Protein AF-A0A950D2Z5-F1 (afdb_monomer_lite)

Radius of gyration: 15.39 Å; chains: 1; bounding box: 29×39×41 Å

Sequence (121 aa):
MSYMADVEQITFLLFLKMADEQAMPPDNRKAIVPAGYDWPSLLDKTGDDLVDHYRHILDHLSNQPGMLHSIFQRARADIQKLVTLRRLISFCNW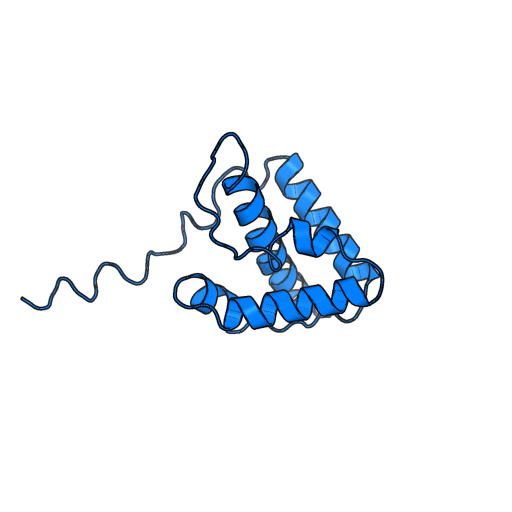CLAVGRLSTNPFEGVPKANEAADAAGR

Secondary structure (DSSP, 8-state):
--HHHHHHHHHHHHHHHHHHHHHSTTT-PPPSSPTTSSHHHHHT--HHHHHHHHHHHHHHHHTSSTHHHHHHTT-------HHHHHHHHHHHHHHHHTTTT-S-GGGGS--TTSSSSSS--

Structure (mmCIF, N/CA/C/O backbone):
data_AF-A0A950D2Z5-F1
#
_entry.id   AF-A0A950D2Z5-F1
#
loop_
_atom_site.group_PDB
_atom_site.id
_atom_site.type_symbol
_atom_site.label_atom_id
_atom_site.label_alt_id
_atom_site.label_comp_id
_atom_site.label_asym_id
_atom_site.label_entity_id
_atom_site.label_seq_id
_atom_site.pdbx_PDB_ins_code
_atom_site.Cartn_x
_atom_site.Cartn_y
_atom_site.Cartn_z
_atom_site.occupancy
_atom_site.B_iso_or_equiv
_atom_site.auth_seq_id
_atom_site.auth_comp_id
_atom_site.auth_asym_id
_atom_site.auth_atom_id
_atom_site.pdbx_PDB_model_num
ATO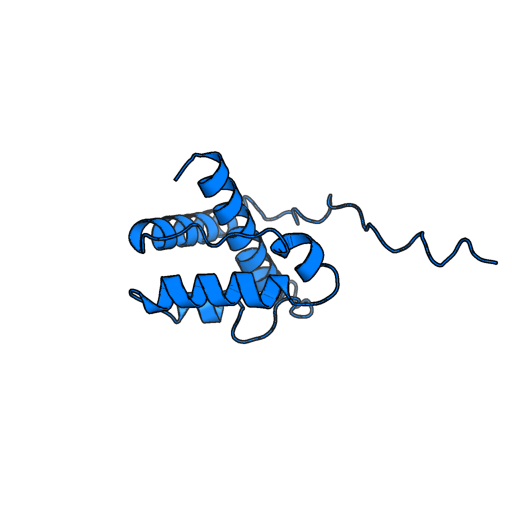M 1 N N . MET A 1 1 ? 10.984 6.710 -14.275 1.00 60.50 1 MET A N 1
ATOM 2 C CA . MET A 1 1 ? 10.798 7.129 -12.876 1.00 60.50 1 MET A CA 1
ATOM 3 C C . MET A 1 1 ? 12.020 7.901 -12.450 1.00 60.50 1 MET A C 1
ATOM 5 O O . MET A 1 1 ? 13.120 7.549 -12.868 1.00 60.50 1 MET A O 1
ATOM 9 N N . SER A 1 2 ? 11.816 8.983 -11.710 1.00 76.12 2 SER A N 1
ATOM 10 C CA . SER A 1 2 ? 12.894 9.679 -11.016 1.00 76.12 2 SER A CA 1
ATOM 11 C C . SER A 1 2 ? 13.115 9.023 -9.650 1.00 76.12 2 SER A C 1
ATOM 13 O O . SER A 1 2 ? 12.195 8.419 -9.104 1.00 76.12 2 SER A O 1
ATOM 15 N N . TYR A 1 3 ? 14.305 9.189 -9.069 1.00 74.25 3 TYR A N 1
ATOM 16 C CA . TYR A 1 3 ? 14.607 8.718 -7.710 1.00 74.25 3 TYR A CA 1
ATOM 17 C C . TYR A 1 3 ? 13.566 9.188 -6.679 1.00 74.25 3 TYR A C 1
ATOM 19 O O . TYR A 1 3 ? 13.149 8.422 -5.819 1.00 74.25 3 TYR A O 1
ATOM 27 N N . MET A 1 4 ? 13.096 10.434 -6.805 1.00 78.19 4 MET A N 1
ATOM 28 C CA . MET A 1 4 ? 12.070 10.993 -5.918 1.00 78.19 4 MET A CA 1
ATOM 29 C C . MET A 1 4 ? 10.733 10.254 -6.039 1.00 78.19 4 MET A C 1
ATOM 31 O O . MET A 1 4 ? 10.104 9.987 -5.020 1.00 78.19 4 MET A O 1
ATOM 35 N N . ALA A 1 5 ? 10.328 9.880 -7.258 1.00 78.81 5 ALA A N 1
ATOM 36 C CA . ALA A 1 5 ? 9.125 9.080 -7.464 1.00 78.81 5 ALA A CA 1
ATOM 37 C C . ALA A 1 5 ? 9.287 7.682 -6.846 1.00 78.81 5 ALA A C 1
ATOM 39 O O . ALA A 1 5 ? 8.390 7.222 -6.151 1.00 78.81 5 ALA A O 1
ATOM 40 N N . ASP A 1 6 ? 10.443 7.032 -7.016 1.00 79.25 6 ASP A N 1
ATOM 41 C CA . ASP A 1 6 ? 10.698 5.711 -6.423 1.00 79.25 6 ASP A CA 1
ATOM 42 C C . ASP A 1 6 ? 10.639 5.749 -4.883 1.00 79.25 6 ASP A C 1
ATOM 44 O O . ASP A 1 6 ? 10.031 4.874 -4.266 1.00 79.25 6 ASP A O 1
ATOM 48 N N . VAL A 1 7 ? 11.210 6.785 -4.257 1.00 84.81 7 VAL A N 1
ATOM 49 C CA . VAL A 1 7 ? 11.147 6.996 -2.798 1.00 84.81 7 VAL A CA 1
ATOM 50 C C . VAL A 1 7 ? 9.708 7.203 -2.320 1.00 84.81 7 VAL A C 1
ATOM 52 O O . VAL A 1 7 ? 9.313 6.641 -1.296 1.00 84.81 7 VAL A O 1
ATOM 55 N N . GLU A 1 8 ? 8.906 7.970 -3.057 1.00 88.25 8 GLU A N 1
ATOM 56 C CA . GLU A 1 8 ? 7.500 8.207 -2.724 1.00 88.25 8 GLU A CA 1
ATOM 57 C C . GLU A 1 8 ? 6.695 6.896 -2.743 1.00 88.25 8 GLU A C 1
ATOM 59 O O . GLU A 1 8 ? 5.997 6.574 -1.782 1.00 88.25 8 GLU A O 1
ATOM 64 N N . 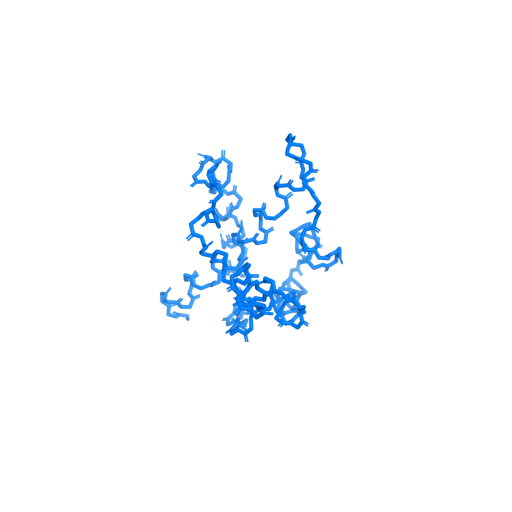GLN A 1 9 ? 6.871 6.075 -3.781 1.00 90.06 9 GLN A N 1
ATOM 65 C CA . GLN A 1 9 ? 6.181 4.787 -3.872 1.00 90.06 9 GLN A CA 1
ATOM 66 C C . GLN A 1 9 ? 6.613 3.803 -2.783 1.00 90.06 9 GLN A C 1
ATOM 68 O O . GLN A 1 9 ? 5.776 3.104 -2.210 1.00 90.06 9 GLN A O 1
ATOM 73 N N . ILE A 1 10 ? 7.912 3.756 -2.469 1.00 90.56 10 ILE A N 1
ATOM 74 C CA . ILE A 1 10 ? 8.418 2.960 -1.344 1.00 90.56 10 ILE A CA 1
ATOM 75 C C . ILE A 1 10 ? 7.750 3.411 -0.046 1.00 90.56 10 ILE A C 1
ATOM 77 O O . ILE A 1 10 ? 7.337 2.568 0.740 1.00 90.56 10 ILE A O 1
ATOM 81 N N . THR A 1 11 ? 7.597 4.718 0.167 1.00 89.88 11 THR A N 1
ATOM 82 C CA . THR A 1 11 ? 6.965 5.259 1.378 1.00 89.88 11 THR A CA 1
ATOM 83 C C . THR A 1 11 ? 5.525 4.763 1.533 1.00 89.88 11 THR A C 1
ATOM 85 O O . THR A 1 11 ? 5.153 4.299 2.612 1.00 89.88 11 THR A O 1
ATOM 88 N N . PHE A 1 12 ? 4.729 4.779 0.460 1.00 93.00 12 PHE A N 1
ATOM 89 C CA . PHE A 1 12 ? 3.350 4.278 0.492 1.00 93.00 12 PHE A CA 1
ATOM 90 C C . PHE A 1 12 ? 3.267 2.768 0.727 1.00 93.00 12 PHE A C 1
ATOM 92 O O . PHE A 1 12 ? 2.477 2.313 1.555 1.00 93.00 12 PHE A O 1
ATOM 99 N N . LEU A 1 13 ? 4.103 1.986 0.041 1.00 94.06 13 LEU A N 1
ATOM 100 C CA . LEU A 1 13 ? 4.151 0.535 0.225 1.00 94.06 13 LEU A CA 1
ATOM 101 C C . LEU A 1 13 ? 4.611 0.157 1.636 1.00 94.06 13 LEU A C 1
ATOM 103 O O . LEU A 1 13 ? 4.061 -0.765 2.231 1.00 94.06 13 LEU A O 1
ATOM 107 N N . LEU A 1 14 ? 5.573 0.890 2.200 1.00 91.81 14 LEU A N 1
ATOM 108 C CA . LEU A 1 14 ? 6.010 0.694 3.578 1.00 91.81 14 LEU A CA 1
ATOM 109 C C . LEU A 1 14 ? 4.902 1.018 4.573 1.00 91.81 14 LEU A C 1
ATOM 111 O O . LEU A 1 14 ? 4.675 0.216 5.473 1.00 91.81 14 LEU A O 1
ATOM 115 N N . PHE A 1 15 ? 4.174 2.128 4.399 1.00 91.88 15 PHE A N 1
ATOM 116 C CA . PHE A 1 15 ? 3.003 2.425 5.230 1.00 91.88 15 PHE A CA 1
ATOM 117 C C . PHE A 1 15 ? 2.026 1.246 5.225 1.00 91.88 15 PHE A C 1
ATOM 119 O O . PHE A 1 15 ? 1.625 0.764 6.285 1.00 91.88 15 PHE A O 1
ATOM 126 N N . LEU A 1 16 ? 1.684 0.755 4.030 1.00 94.00 16 LEU A N 1
ATOM 127 C CA . LEU A 1 16 ? 0.742 -0.345 3.859 1.00 94.00 16 LEU A CA 1
ATOM 128 C C . LEU A 1 16 ? 1.232 -1.623 4.551 1.00 94.00 16 LEU A C 1
ATOM 130 O O . LEU A 1 16 ? 0.467 -2.256 5.276 1.00 94.00 16 LEU A O 1
ATOM 134 N N . LYS A 1 17 ? 2.514 -1.971 4.382 1.00 92.31 17 LYS A N 1
ATOM 135 C CA . LYS A 1 17 ? 3.096 -3.163 5.010 1.00 92.31 17 LYS A CA 1
ATOM 136 C C . LYS A 1 17 ? 3.131 -3.031 6.534 1.00 92.31 17 LYS A C 1
ATOM 138 O O . LYS A 1 17 ? 2.843 -3.973 7.257 1.00 92.31 17 LYS A O 1
ATOM 143 N N . MET A 1 18 ? 3.460 -1.855 7.049 1.00 89.50 18 MET A N 1
ATOM 144 C CA . MET A 1 18 ? 3.519 -1.633 8.491 1.00 89.50 18 MET A CA 1
ATOM 145 C C . MET A 1 18 ? 2.145 -1.638 9.155 1.00 89.50 18 MET A C 1
ATOM 147 O O . MET A 1 18 ? 2.017 -2.130 10.273 1.00 89.50 18 MET A O 1
ATOM 151 N N . ALA A 1 19 ? 1.123 -1.110 8.480 1.00 89.88 19 ALA A N 1
ATOM 152 C CA . ALA A 1 19 ? -0.253 -1.193 8.955 1.00 89.88 19 ALA A CA 1
ATOM 153 C C . ALA A 1 19 ? -0.730 -2.654 9.058 1.00 89.88 19 ALA A C 1
ATOM 155 O O . ALA A 1 19 ? -1.428 -2.995 10.010 1.00 89.88 19 ALA A O 1
ATOM 156 N N . ASP A 1 20 ? -0.316 -3.501 8.112 1.00 91.25 20 ASP A N 1
ATOM 157 C CA . ASP A 1 20 ? -0.561 -4.948 8.115 1.00 91.25 20 ASP A CA 1
ATOM 158 C C . ASP A 1 20 ? 0.139 -5.646 9.293 1.00 91.25 20 ASP A C 1
ATOM 160 O O . ASP A 1 20 ? -0.520 -6.311 10.086 1.00 91.25 20 ASP A O 1
ATOM 164 N N . GLU A 1 21 ? 1.441 -5.408 9.493 1.00 89.19 21 GLU A N 1
ATOM 165 C CA . GLU A 1 21 ? 2.193 -5.987 10.622 1.00 89.19 21 GLU A CA 1
ATOM 166 C C . GLU A 1 21 ? 1.612 -5.593 11.985 1.00 89.19 21 GLU A C 1
ATOM 168 O O . GLU A 1 21 ? 1.488 -6.431 12.871 1.00 89.19 21 GLU A O 1
ATOM 173 N N . GLN A 1 22 ? 1.201 -4.333 12.154 1.00 86.88 22 GLN A N 1
ATOM 174 C CA . GLN A 1 22 ? 0.596 -3.862 13.404 1.00 86.88 22 GLN A CA 1
ATOM 175 C C . GLN A 1 22 ? -0.763 -4.509 13.698 1.00 86.88 22 GLN A C 1
ATOM 177 O O . GLN A 1 22 ? -1.152 -4.612 14.862 1.00 86.88 22 GLN A O 1
ATOM 182 N N . ALA A 1 23 ? -1.505 -4.906 12.662 1.00 87.06 23 ALA A N 1
ATOM 183 C CA . ALA A 1 23 ? -2.772 -5.613 12.816 1.00 87.06 23 ALA A CA 1
ATOM 184 C C . ALA A 1 23 ? -2.574 -7.104 13.151 1.00 87.06 23 ALA A C 1
ATOM 186 O O . ALA A 1 23 ? -3.512 -7.760 13.611 1.00 87.06 23 ALA A O 1
ATOM 187 N N . MET A 1 24 ? -1.367 -7.636 12.944 1.00 85.06 24 MET A N 1
ATOM 188 C CA . MET A 1 24 ? -1.003 -9.023 13.219 1.00 85.06 24 MET A CA 1
ATOM 189 C C . MET A 1 24 ? -0.412 -9.206 14.632 1.00 85.06 24 MET A C 1
ATOM 191 O O . MET A 1 24 ? -0.012 -8.239 15.289 1.00 85.06 24 MET A O 1
ATOM 195 N N . PRO A 1 25 ? -0.347 -10.455 15.134 1.00 79.88 25 PRO A N 1
ATOM 196 C CA . PRO A 1 25 ? 0.370 -10.765 16.366 1.00 79.88 25 PRO A CA 1
ATOM 197 C C . PRO A 1 25 ? 1.850 -10.381 16.273 1.00 79.88 25 PRO A C 1
ATOM 199 O O . PRO A 1 25 ? 2.474 -10.646 15.246 1.00 79.88 25 PRO A O 1
ATOM 202 N N . PRO A 1 26 ? 2.446 -9.827 17.346 1.00 81.69 26 PRO A N 1
ATOM 203 C CA . PRO A 1 26 ? 1.919 -9.713 18.715 1.00 81.69 26 PRO A CA 1
ATOM 204 C C . PRO A 1 26 ? 1.101 -8.442 19.009 1.00 81.69 26 PRO A C 1
ATOM 206 O O . PRO A 1 26 ? 0.488 -8.359 20.072 1.00 81.69 26 PRO A O 1
ATOM 209 N N . ASP A 1 27 ? 1.109 -7.458 18.110 1.00 81.69 27 ASP A N 1
ATOM 210 C CA . ASP A 1 27 ? 0.575 -6.119 18.378 1.00 81.69 27 ASP A CA 1
ATOM 211 C C . ASP A 1 27 ? -0.961 -6.068 18.360 1.00 81.69 27 ASP A C 1
ATOM 213 O O . ASP A 1 27 ? -1.550 -5.309 19.135 1.00 81.69 27 ASP A O 1
ATOM 217 N N . ASN A 1 28 ? -1.614 -6.870 17.504 1.00 84.69 28 ASN A N 1
ATOM 218 C CA . ASN A 1 28 ? -3.077 -7.005 17.390 1.00 84.69 28 ASN A CA 1
ATOM 219 C C . ASN A 1 28 ? -3.833 -5.656 17.401 1.00 84.69 28 ASN A C 1
ATOM 221 O O . ASN A 1 28 ? -4.931 -5.537 17.961 1.00 84.69 28 ASN A O 1
ATOM 225 N N . ARG A 1 29 ? -3.251 -4.608 16.806 1.00 85.31 29 ARG A N 1
ATOM 226 C CA . ARG A 1 29 ? -3.876 -3.284 16.757 1.00 85.31 29 ARG A CA 1
ATOM 227 C C . ARG A 1 29 ? -5.082 -3.309 15.830 1.00 85.31 29 ARG A C 1
ATOM 229 O O . ARG A 1 29 ? -5.194 -4.117 14.911 1.00 85.31 29 ARG A O 1
ATOM 236 N N . LYS A 1 30 ? -5.998 -2.364 16.047 1.00 83.75 30 LYS A N 1
ATOM 237 C CA . LYS A 1 30 ? -7.127 -2.162 15.140 1.00 83.75 30 LYS A CA 1
ATOM 238 C C . LYS A 1 30 ? -6.598 -1.847 13.738 1.00 83.75 30 LYS A C 1
ATOM 240 O O . LYS A 1 30 ? -5.818 -0.910 13.582 1.00 83.75 30 LYS A O 1
ATOM 245 N N . ALA A 1 31 ? -7.071 -2.592 12.740 1.00 85.81 31 ALA A N 1
ATOM 246 C CA . ALA A 1 31 ? -6.733 -2.349 11.344 1.00 85.81 31 ALA A CA 1
ATOM 247 C C . ALA A 1 31 ? -7.072 -0.900 10.957 1.00 85.81 31 ALA A C 1
ATOM 249 O O . ALA A 1 31 ? -8.221 -0.462 11.064 1.00 85.81 31 ALA A O 1
ATOM 250 N N . ILE A 1 32 ? -6.043 -0.152 10.553 1.00 88.19 32 ILE A N 1
ATOM 251 C CA . ILE A 1 32 ? -6.167 1.244 10.112 1.00 88.19 32 ILE A CA 1
ATOM 252 C C . ILE A 1 32 ? -6.593 1.283 8.642 1.00 88.19 32 ILE A C 1
ATOM 254 O O . ILE A 1 32 ? -7.349 2.163 8.239 1.00 88.19 32 ILE A O 1
ATOM 258 N N . VAL A 1 33 ? -6.123 0.316 7.851 1.00 92.56 33 VAL A N 1
ATOM 259 C CA . VAL A 1 33 ? -6.432 0.188 6.427 1.00 92.56 33 VAL A CA 1
ATOM 260 C C . VAL A 1 33 ? -7.683 -0.685 6.246 1.00 92.56 33 VAL A C 1
ATOM 262 O O . VAL A 1 33 ? -7.752 -1.761 6.844 1.00 92.56 33 VAL A O 1
ATOM 265 N N . PRO A 1 34 ? -8.677 -0.253 5.447 1.00 92.81 34 PRO A N 1
ATOM 266 C CA . PRO A 1 34 ? -9.856 -1.062 5.149 1.00 92.81 34 PRO A CA 1
ATOM 267 C C . PRO A 1 34 ? -9.514 -2.363 4.411 1.00 92.81 34 PRO A C 1
ATOM 269 O O . PRO A 1 34 ? -8.645 -2.384 3.537 1.00 92.81 34 PRO A O 1
ATOM 272 N N . ALA A 1 35 ? -10.260 -3.429 4.710 1.00 92.31 35 ALA A N 1
ATOM 273 C CA . ALA A 1 35 ? -10.133 -4.708 4.015 1.00 92.31 35 ALA A CA 1
ATOM 274 C C . ALA A 1 35 ? -10.349 -4.546 2.500 1.00 92.31 35 ALA A C 1
ATOM 276 O O . ALA A 1 35 ? -11.205 -3.773 2.063 1.00 92.31 35 ALA A O 1
ATOM 277 N N . GLY A 1 36 ? -9.576 -5.284 1.701 1.00 94.88 36 GLY A N 1
ATOM 278 C CA . GLY A 1 36 ? -9.603 -5.182 0.237 1.00 94.88 36 GLY A CA 1
ATOM 279 C C . GLY A 1 36 ? -8.735 -4.058 -0.336 1.00 94.88 36 GLY A C 1
ATOM 280 O O . GLY A 1 36 ? -8.551 -4.012 -1.549 1.00 94.88 36 GLY A O 1
ATOM 281 N N . TYR A 1 37 ? -8.164 -3.206 0.521 1.00 96.38 37 TYR A N 1
ATOM 282 C CA . TYR A 1 37 ? -7.149 -2.212 0.159 1.00 96.38 37 TYR A CA 1
ATOM 283 C C . TYR A 1 37 ? -5.880 -2.332 1.019 1.00 96.38 37 TYR A C 1
ATOM 285 O O . TYR A 1 37 ? -5.058 -1.419 1.063 1.00 96.38 37 TYR A O 1
ATOM 293 N N . ASP A 1 38 ? -5.747 -3.449 1.732 1.00 94.69 38 ASP A N 1
ATOM 294 C CA . ASP A 1 38 ? -4.661 -3.789 2.645 1.00 94.69 38 ASP A CA 1
ATOM 295 C C . ASP A 1 38 ? -3.515 -4.535 1.939 1.00 94.69 38 ASP A C 1
ATOM 297 O O . ASP A 1 38 ? -3.593 -4.891 0.758 1.00 94.69 38 ASP A O 1
ATOM 301 N N . TRP A 1 39 ? -2.420 -4.770 2.664 1.00 95.62 39 TRP A N 1
ATOM 302 C CA . TRP A 1 39 ? -1.257 -5.479 2.129 1.00 95.62 39 TRP A CA 1
ATOM 303 C C . TRP A 1 39 ? -1.591 -6.886 1.592 1.00 95.62 39 TRP A C 1
ATOM 305 O O . TRP A 1 39 ? -1.148 -7.203 0.484 1.00 95.62 39 TRP A O 1
ATOM 315 N N . PRO A 1 40 ? -2.401 -7.720 2.278 1.00 95.44 40 PRO A N 1
ATOM 316 C CA . PRO A 1 40 ? -2.803 -9.019 1.748 1.00 95.44 40 PRO A CA 1
ATOM 317 C C . PRO A 1 40 ? -3.584 -8.907 0.436 1.00 95.44 40 PRO A C 1
ATOM 319 O O . PRO A 1 40 ? -3.297 -9.659 -0.495 1.00 95.44 40 PRO A O 1
ATOM 322 N N . SER A 1 41 ? -4.505 -7.939 0.311 1.00 96.69 41 SER A N 1
ATOM 323 C CA . SER A 1 41 ? -5.243 -7.724 -0.942 1.00 96.69 41 SER A CA 1
ATOM 324 C C . SER A 1 41 ? -4.332 -7.364 -2.116 1.00 96.69 41 SER A C 1
ATOM 326 O O . SER A 1 41 ? -4.610 -7.758 -3.246 1.00 96.69 41 SER A O 1
ATOM 328 N N . LEU A 1 42 ? -3.226 -6.654 -1.859 1.00 96.06 42 LEU A N 1
ATOM 329 C CA . LEU A 1 42 ? -2.222 -6.344 -2.874 1.00 96.06 42 LEU A CA 1
ATOM 330 C C . LEU A 1 42 ? -1.476 -7.602 -3.324 1.00 96.06 42 LEU A C 1
ATOM 332 O O . LEU A 1 42 ? -1.296 -7.806 -4.521 1.00 96.06 42 LEU A O 1
ATOM 336 N N . LEU A 1 43 ? -1.060 -8.454 -2.385 1.00 94.88 43 LEU A N 1
ATOM 337 C CA . LEU A 1 43 ? -0.324 -9.682 -2.699 1.00 94.88 43 LEU A CA 1
ATOM 338 C C . LEU A 1 43 ? -1.177 -10.753 -3.396 1.00 94.88 43 LEU A C 1
ATOM 340 O O . LEU A 1 43 ? -0.620 -11.609 -4.080 1.00 94.88 43 LEU A O 1
ATOM 344 N N . ASP A 1 44 ? -2.502 -10.691 -3.255 1.00 95.94 44 ASP A N 1
ATOM 345 C CA . ASP A 1 44 ? -3.454 -11.563 -3.956 1.00 95.94 44 ASP A CA 1
ATOM 346 C C . ASP A 1 44 ? -3.498 -11.301 -5.477 1.00 95.94 44 ASP A C 1
ATOM 348 O O . ASP A 1 44 ? -3.935 -12.149 -6.255 1.00 95.94 44 ASP A O 1
ATOM 352 N N . LYS A 1 45 ? -3.019 -10.137 -5.936 1.00 95.50 45 LYS A N 1
ATOM 353 C CA . LYS A 1 45 ? -3.044 -9.754 -7.354 1.00 95.50 45 LYS A CA 1
ATOM 354 C C . LYS A 1 45 ? -1.741 -10.075 -8.073 1.00 95.50 45 LYS A C 1
ATOM 356 O O . LYS A 1 45 ? -0.643 -10.058 -7.517 1.00 95.50 45 LYS A O 1
ATOM 361 N N . THR A 1 46 ? -1.846 -10.340 -9.373 1.00 90.62 46 THR A N 1
ATOM 362 C CA . THR A 1 46 ? -0.696 -10.629 -10.240 1.00 90.62 46 THR A CA 1
ATOM 363 C C . THR A 1 46 ? -0.852 -9.951 -11.597 1.00 90.62 46 THR A C 1
ATOM 365 O O . THR A 1 46 ? -1.909 -9.419 -11.903 1.00 90.62 46 THR A O 1
ATOM 368 N N . GLY A 1 47 ? 0.209 -9.939 -12.410 1.00 90.75 47 GLY A N 1
ATOM 369 C CA . GLY A 1 47 ? 0.134 -9.346 -13.746 1.00 90.75 47 GLY A CA 1
ATOM 370 C C . GLY A 1 47 ? -0.233 -7.860 -13.711 1.00 90.75 47 GLY A C 1
ATOM 371 O O . GLY A 1 47 ? 0.197 -7.136 -12.812 1.00 90.75 47 GLY A O 1
ATOM 372 N N . ASP A 1 48 ? -1.019 -7.425 -14.689 1.00 90.62 48 ASP A N 1
ATOM 373 C CA . ASP A 1 48 ? -1.504 -6.046 -14.775 1.00 90.62 48 ASP A CA 1
ATOM 374 C C . ASP A 1 48 ? -2.484 -5.704 -13.642 1.00 90.62 48 ASP A C 1
ATOM 376 O O . ASP A 1 48 ? -2.391 -4.610 -13.082 1.00 90.62 48 ASP A O 1
ATOM 380 N N . ASP A 1 49 ? -3.282 -6.678 -13.181 1.00 94.31 49 ASP A N 1
ATOM 381 C CA . ASP A 1 49 ? -4.204 -6.510 -12.048 1.00 94.31 49 ASP A CA 1
ATOM 382 C C . ASP A 1 49 ? -3.480 -6.056 -10.775 1.00 94.31 49 ASP A C 1
ATOM 384 O O . ASP A 1 49 ? -4.040 -5.315 -9.974 1.00 94.31 49 ASP A O 1
ATOM 388 N N . LEU A 1 50 ? -2.219 -6.464 -10.572 1.00 94.62 50 LEU A N 1
ATOM 389 C CA . LEU A 1 50 ? -1.419 -5.996 -9.435 1.00 94.62 50 LEU A CA 1
ATOM 390 C C . LEU A 1 50 ? -1.145 -4.493 -9.514 1.00 94.62 50 LEU A C 1
ATOM 392 O O . LEU A 1 50 ? -1.197 -3.789 -8.505 1.00 94.62 50 LEU A O 1
ATOM 396 N N . VAL A 1 51 ? -0.814 -4.005 -10.708 1.00 93.25 51 VAL A N 1
ATOM 397 C CA . VAL A 1 51 ? -0.510 -2.591 -10.917 1.00 93.25 51 VAL A CA 1
ATOM 398 C C . VAL A 1 51 ? -1.787 -1.770 -10.786 1.00 93.25 51 VAL A C 1
ATOM 400 O O . VAL A 1 51 ? -1.774 -0.748 -10.105 1.00 93.25 51 VAL A O 1
ATOM 403 N N . ASP A 1 52 ? -2.888 -2.232 -11.374 1.00 94.75 52 ASP A N 1
ATOM 404 C CA . ASP A 1 52 ? -4.183 -1.557 -11.280 1.00 94.75 52 ASP A CA 1
ATOM 405 C C . ASP A 1 52 ? -4.737 -1.557 -9.857 1.00 94.75 52 ASP A C 1
ATOM 407 O O . ASP A 1 52 ? -5.176 -0.517 -9.367 1.00 94.75 52 ASP A O 1
ATOM 411 N N . HIS A 1 53 ? -4.623 -2.670 -9.132 1.00 96.50 53 HIS A N 1
ATOM 412 C CA . HIS A 1 53 ? -5.041 -2.724 -7.732 1.00 96.50 53 HIS A CA 1
ATOM 413 C C . HIS A 1 53 ? -4.219 -1.785 -6.853 1.00 96.50 53 HIS A C 1
ATOM 415 O O . HIS A 1 53 ? -4.779 -1.079 -6.020 1.00 96.50 53 HIS A O 1
ATOM 421 N N . TYR A 1 54 ? -2.907 -1.683 -7.080 1.00 96.19 54 TYR A N 1
ATOM 422 C CA . TYR A 1 54 ? -2.085 -0.700 -6.377 1.00 96.19 54 TYR A CA 1
ATOM 423 C C . TYR A 1 54 ? -2.551 0.744 -6.635 1.00 96.19 54 TYR A C 1
ATOM 425 O O . TYR A 1 54 ? -2.600 1.545 -5.701 1.00 96.19 54 TYR A O 1
ATOM 433 N N . ARG A 1 55 ? -2.967 1.078 -7.867 1.00 94.69 55 ARG A N 1
ATOM 434 C CA . ARG A 1 55 ? -3.570 2.390 -8.174 1.00 94.69 55 ARG A CA 1
ATOM 435 C C . ARG A 1 55 ? -4.856 2.610 -7.385 1.00 94.69 55 ARG A C 1
ATOM 437 O O . ARG A 1 55 ? -5.012 3.666 -6.780 1.00 94.69 55 ARG A O 1
ATOM 444 N N . HIS A 1 56 ? -5.741 1.614 -7.362 1.00 95.56 56 HIS A N 1
ATOM 445 C CA . HIS A 1 56 ? -6.999 1.684 -6.619 1.00 95.56 56 HIS A CA 1
ATOM 446 C C . HIS A 1 56 ? -6.784 1.814 -5.111 1.00 95.56 56 HIS A C 1
ATOM 448 O O . HIS A 1 56 ? -7.516 2.557 -4.466 1.00 95.56 56 HIS A O 1
ATOM 454 N N . ILE A 1 57 ? -5.767 1.155 -4.547 1.00 96.38 57 ILE A N 1
ATOM 455 C CA . ILE A 1 57 ? -5.382 1.337 -3.143 1.00 96.38 57 ILE A CA 1
ATOM 456 C C . ILE A 1 57 ? -5.019 2.795 -2.879 1.00 96.38 57 ILE A C 1
ATOM 458 O O . ILE A 1 57 ? -5.596 3.405 -1.982 1.00 96.38 57 ILE A O 1
ATOM 462 N N . LEU A 1 58 ? -4.099 3.373 -3.657 1.00 95.50 58 LEU A N 1
ATOM 463 C CA . LEU A 1 58 ? -3.675 4.758 -3.437 1.00 95.50 58 LEU A CA 1
ATOM 464 C C . LEU A 1 58 ? -4.846 5.738 -3.565 1.00 95.50 58 LEU A C 1
ATOM 466 O O . LEU A 1 58 ? -5.002 6.601 -2.704 1.00 95.50 58 LEU A O 1
ATOM 470 N N . ASP A 1 59 ? -5.690 5.572 -4.585 1.00 95.06 59 ASP A N 1
ATOM 471 C CA . ASP A 1 59 ? -6.876 6.408 -4.784 1.00 95.06 59 ASP A CA 1
ATOM 472 C C . ASP A 1 59 ? -7.864 6.275 -3.616 1.00 95.06 59 ASP A C 1
ATOM 474 O O . ASP A 1 59 ? -8.245 7.270 -2.994 1.00 95.06 59 ASP A O 1
ATOM 478 N N . HIS A 1 60 ? -8.213 5.047 -3.231 1.00 95.44 60 HIS A N 1
ATOM 479 C CA . HIS A 1 60 ? -9.174 4.808 -2.161 1.00 95.44 60 HIS A CA 1
ATOM 480 C C . HIS A 1 60 ? -8.681 5.350 -0.817 1.00 95.44 60 HIS A C 1
ATOM 482 O O . HIS A 1 60 ? -9.443 6.003 -0.103 1.00 95.44 60 HIS A O 1
ATOM 488 N N . LEU A 1 61 ? -7.407 5.123 -0.474 1.00 94.94 61 LEU A N 1
ATOM 489 C CA . LEU A 1 61 ? -6.807 5.639 0.760 1.00 94.94 61 LEU A CA 1
ATOM 490 C C . LEU A 1 61 ? -6.683 7.163 0.748 1.00 94.94 61 LEU A C 1
ATOM 492 O O . LEU A 1 61 ? -6.863 7.784 1.794 1.00 94.94 61 LEU A O 1
ATOM 496 N N . SER A 1 62 ? -6.456 7.773 -0.419 1.00 94.25 62 SER A N 1
ATOM 497 C CA . SER A 1 62 ? -6.471 9.232 -0.564 1.00 94.25 62 SER A CA 1
ATOM 498 C C . SER A 1 62 ? -7.852 9.830 -0.274 1.00 94.25 62 SER A C 1
ATOM 500 O O . SER A 1 62 ? -7.939 10.948 0.221 1.00 94.25 62 SER A O 1
ATOM 502 N N . ASN A 1 63 ? -8.925 9.068 -0.504 1.00 94.00 63 ASN A N 1
ATOM 503 C CA . ASN A 1 63 ? -10.310 9.477 -0.269 1.00 94.00 63 ASN A CA 1
ATOM 504 C C . ASN A 1 63 ? -10.846 9.098 1.128 1.00 94.00 63 ASN A C 1
ATOM 506 O O . ASN A 1 63 ? -11.957 9.492 1.486 1.00 94.00 63 ASN A O 1
ATOM 510 N N . GLN A 1 64 ? -10.083 8.357 1.941 1.00 92.44 64 GLN A N 1
ATOM 511 C CA . GLN A 1 64 ? -10.459 8.066 3.329 1.00 92.44 64 GLN A CA 1
ATOM 512 C C . GLN A 1 64 ? -10.270 9.293 4.220 1.00 92.44 64 GLN A C 1
ATOM 514 O O . GLN A 1 64 ? -9.302 10.012 4.023 1.00 92.44 64 GLN A O 1
ATOM 519 N N . PRO A 1 65 ? -11.109 9.524 5.244 1.00 87.56 65 PRO A N 1
ATOM 520 C CA . PRO A 1 65 ? -10.928 10.639 6.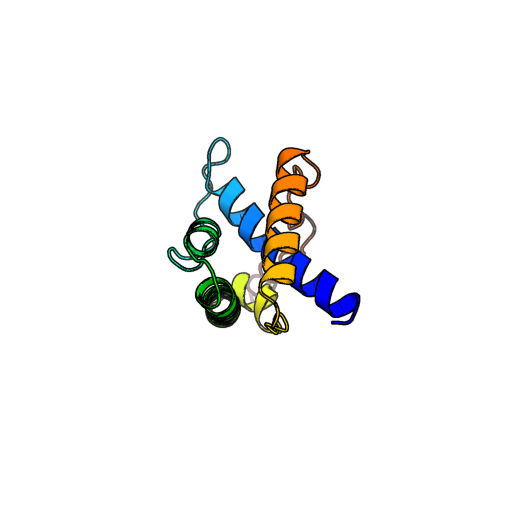170 1.00 87.56 65 PRO A CA 1
ATOM 521 C C . PRO A 1 65 ? -9.735 10.441 7.126 1.00 87.56 65 PRO A C 1
ATOM 523 O O . PRO A 1 65 ? -9.249 9.333 7.357 1.00 87.56 65 PRO A O 1
ATOM 526 N N . GLY A 1 66 ? -9.298 11.535 7.757 1.00 90.44 66 GLY A N 1
ATOM 527 C CA . GLY A 1 66 ? -8.317 11.507 8.845 1.00 90.44 66 GLY A CA 1
ATOM 528 C C . GLY A 1 66 ? -6.879 11.265 8.380 1.00 90.44 66 GLY A C 1
ATOM 529 O O . GLY A 1 66 ? -6.417 11.863 7.412 1.00 90.44 66 GLY A O 1
ATOM 530 N N . MET A 1 67 ? -6.147 10.414 9.105 1.00 89.50 67 MET A N 1
ATOM 531 C CA . MET A 1 67 ? -4.715 10.181 8.867 1.00 89.50 67 MET A CA 1
ATOM 532 C C . MET A 1 67 ? -4.428 9.643 7.458 1.00 89.50 67 MET A C 1
ATOM 534 O O . MET A 1 67 ? -3.451 10.062 6.841 1.00 89.50 67 MET A O 1
ATOM 538 N N . LEU A 1 68 ? -5.279 8.751 6.942 1.00 89.88 68 LEU A N 1
ATOM 539 C CA . LEU A 1 68 ? -5.107 8.177 5.606 1.00 89.88 68 LEU A CA 1
ATOM 540 C C . LEU A 1 68 ? -5.204 9.255 4.519 1.00 89.88 68 LEU A C 1
ATOM 542 O O . LEU A 1 68 ? -4.307 9.323 3.681 1.00 89.88 68 LEU A O 1
ATOM 546 N N . HIS A 1 69 ? -6.184 10.168 4.610 1.00 90.56 69 HIS A N 1
ATOM 547 C CA . HIS A 1 69 ? -6.245 11.339 3.729 1.00 90.56 69 HIS A CA 1
ATOM 548 C C . HIS A 1 69 ? -4.913 12.084 3.736 1.00 90.56 69 HIS A C 1
ATOM 550 O O . HIS A 1 69 ? -4.303 12.298 2.698 1.00 90.56 69 HIS A O 1
ATOM 556 N N . SER A 1 70 ? -4.430 12.453 4.925 1.00 89.44 70 SER A N 1
ATOM 557 C CA . SER A 1 70 ? -3.257 13.313 5.073 1.00 89.44 70 SER A CA 1
ATOM 558 C C . SER A 1 70 ? -2.000 12.725 4.430 1.00 89.44 70 SER A C 1
ATOM 560 O O . SER A 1 70 ? -1.194 13.485 3.891 1.00 89.44 70 SER A O 1
ATOM 562 N N . ILE A 1 71 ? -1.858 11.396 4.458 1.00 88.00 71 ILE A N 1
ATOM 563 C CA . ILE A 1 71 ? -0.713 10.662 3.905 1.00 88.00 71 ILE A CA 1
ATOM 564 C C . ILE A 1 71 ? -0.866 10.447 2.394 1.00 88.00 71 ILE A C 1
ATOM 566 O O . ILE A 1 71 ? 0.094 10.650 1.653 1.00 88.00 71 ILE A O 1
ATOM 570 N N . PHE A 1 72 ? -2.059 10.070 1.925 1.00 92.19 72 PHE A N 1
ATOM 571 C CA . PHE A 1 72 ? -2.275 9.611 0.549 1.00 92.19 72 PHE A CA 1
ATOM 572 C C . PHE A 1 72 ? -2.906 10.659 -0.383 1.00 92.19 72 PHE A C 1
ATOM 574 O O . PHE A 1 72 ? -2.895 10.458 -1.590 1.00 92.19 72 PHE A O 1
ATOM 581 N N . GLN A 1 73 ? -3.391 11.805 0.109 1.00 90.00 73 GLN A N 1
ATOM 582 C CA . GLN A 1 73 ? -4.073 12.850 -0.692 1.00 90.00 73 GLN A CA 1
ATOM 583 C C . GLN A 1 73 ? -3.284 13.355 -1.912 1.00 90.00 73 GLN A C 1
ATOM 585 O O . GLN A 1 73 ? -3.861 13.877 -2.861 1.00 90.00 73 GLN A O 1
ATOM 590 N N . ARG A 1 74 ? -1.950 13.256 -1.880 1.00 87.31 74 ARG A N 1
ATOM 591 C CA . ARG A 1 74 ? -1.063 13.662 -2.982 1.00 87.31 74 ARG A CA 1
ATOM 592 C C . ARG A 1 74 ? -0.397 12.481 -3.678 1.00 87.31 74 ARG A C 1
ATOM 594 O O . ARG A 1 74 ? 0.381 12.708 -4.601 1.00 87.31 74 ARG A O 1
ATOM 601 N N . ALA A 1 75 ? -0.712 11.258 -3.257 1.00 87.06 75 ALA A N 1
ATOM 602 C CA . ALA A 1 75 ? -0.152 10.053 -3.828 1.00 87.06 75 ALA A CA 1
ATOM 603 C C . ALA A 1 75 ? -0.512 9.979 -5.309 1.00 87.06 75 ALA A C 1
ATOM 605 O O . ALA A 1 75 ? -1.681 9.960 -5.694 1.00 87.06 75 ALA A O 1
ATOM 606 N N . ARG A 1 76 ? 0.511 9.924 -6.157 1.00 79.25 76 ARG A N 1
ATOM 607 C CA . ARG A 1 76 ? 0.339 9.602 -7.571 1.00 79.25 76 ARG A CA 1
ATOM 608 C C . ARG A 1 76 ? 0.813 8.187 -7.788 1.00 79.25 76 ARG A C 1
ATOM 610 O O . ARG A 1 76 ? 1.946 7.855 -7.449 1.00 79.25 76 ARG A O 1
ATOM 617 N N . ALA A 1 77 ? -0.026 7.358 -8.388 1.00 73.56 77 ALA A N 1
ATOM 618 C CA . ALA A 1 77 ? 0.368 6.017 -8.778 1.00 73.56 77 ALA A CA 1
ATOM 619 C C . ALA A 1 77 ? 1.230 6.065 -10.054 1.00 73.56 77 ALA A C 1
ATOM 621 O O . ALA A 1 77 ? 0.799 5.674 -11.138 1.00 73.56 77 ALA A O 1
ATOM 622 N N . ASP A 1 78 ? 2.463 6.564 -9.928 1.00 76.94 78 ASP A N 1
ATOM 623 C CA . ASP A 1 78 ? 3.412 6.718 -11.043 1.00 76.94 78 ASP A CA 1
ATOM 624 C C . ASP A 1 78 ? 4.098 5.387 -11.420 1.00 76.94 78 ASP A C 1
ATOM 626 O O . ASP A 1 78 ? 5.050 5.326 -12.200 1.00 76.94 78 ASP A O 1
ATOM 630 N N . ILE A 1 79 ? 3.606 4.269 -10.873 1.00 77.44 79 ILE A N 1
ATOM 631 C CA . ILE A 1 79 ? 4.071 2.936 -11.230 1.00 77.44 79 ILE A CA 1
ATOM 632 C C . ILE A 1 79 ? 3.346 2.422 -12.462 1.00 77.44 79 ILE A C 1
ATOM 634 O O . ILE A 1 79 ? 2.174 2.061 -12.422 1.00 77.44 79 ILE A O 1
ATOM 638 N N . GLN A 1 80 ? 4.086 2.342 -13.567 1.00 74.31 80 GLN A N 1
ATOM 639 C CA . GLN A 1 80 ? 3.596 1.769 -14.822 1.00 74.31 80 GLN A CA 1
ATOM 640 C C . GLN A 1 80 ? 4.126 0.360 -15.104 1.00 74.31 80 GLN A C 1
ATOM 642 O O . GLN A 1 80 ? 3.539 -0.364 -15.896 1.00 74.31 80 GLN A O 1
ATOM 647 N N . LYS A 1 81 ? 5.234 -0.049 -14.472 1.00 84.69 81 LYS A N 1
ATOM 648 C CA . LYS A 1 81 ? 5.897 -1.328 -14.764 1.00 84.69 81 LYS A CA 1
ATOM 649 C C . LYS A 1 81 ? 5.714 -2.325 -13.624 1.00 84.69 81 LYS A C 1
ATOM 651 O O . LYS A 1 81 ? 6.232 -2.108 -12.529 1.00 84.69 81 LYS A O 1
ATOM 656 N N . LEU A 1 82 ? 5.104 -3.471 -13.932 1.00 87.81 82 LEU A N 1
ATOM 657 C CA . LEU A 1 82 ? 4.927 -4.604 -13.013 1.00 87.81 82 LEU A CA 1
ATOM 658 C C . LEU A 1 82 ? 6.233 -5.041 -12.331 1.00 87.81 82 LEU A C 1
ATOM 660 O O . LEU A 1 82 ? 6.270 -5.285 -11.126 1.00 87.81 82 LEU A O 1
ATOM 664 N N . VAL A 1 83 ? 7.326 -5.124 -13.095 1.00 88.19 83 VAL A N 1
ATOM 665 C CA . VAL A 1 83 ? 8.635 -5.548 -12.571 1.00 88.19 83 VAL A CA 1
ATOM 666 C C . VAL A 1 83 ? 9.132 -4.594 -11.485 1.00 88.19 83 VAL A C 1
ATOM 668 O O . VAL A 1 83 ? 9.691 -5.044 -10.487 1.00 88.19 83 VAL A O 1
ATOM 671 N N . THR A 1 84 ? 8.910 -3.288 -11.654 1.00 88.56 84 THR A N 1
ATOM 672 C CA . THR A 1 84 ? 9.275 -2.292 -10.644 1.00 88.56 84 THR A CA 1
ATOM 673 C C . THR A 1 84 ? 8.442 -2.487 -9.385 1.00 88.56 84 THR A C 1
ATOM 675 O O . THR A 1 84 ? 9.017 -2.621 -8.310 1.00 88.56 84 THR A O 1
ATOM 678 N N . LEU A 1 85 ? 7.115 -2.604 -9.518 1.00 90.94 85 LEU A N 1
ATOM 679 C CA . LEU A 1 85 ? 6.221 -2.810 -8.375 1.00 90.94 85 LEU A CA 1
ATOM 680 C C . LEU A 1 85 ? 6.623 -4.037 -7.549 1.00 90.94 85 LEU A C 1
ATOM 682 O O . LEU A 1 85 ? 6.790 -3.951 -6.336 1.00 90.94 85 LEU A O 1
ATOM 686 N N . ARG A 1 86 ? 6.880 -5.168 -8.214 1.00 91.38 86 ARG A N 1
ATOM 687 C CA . ARG A 1 86 ? 7.316 -6.406 -7.551 1.00 91.38 86 ARG A CA 1
ATOM 688 C C . ARG A 1 86 ? 8.637 -6.248 -6.802 1.00 91.38 86 ARG A C 1
ATOM 690 O O . ARG A 1 86 ? 8.786 -6.802 -5.713 1.00 91.38 86 ARG A O 1
ATOM 697 N N . ARG A 1 87 ? 9.593 -5.497 -7.360 1.00 90.69 87 ARG A N 1
ATOM 698 C CA . ARG A 1 87 ? 10.866 -5.201 -6.682 1.00 90.69 87 ARG A CA 1
ATOM 699 C C . ARG A 1 87 ? 10.642 -4.375 -5.419 1.00 90.69 87 ARG A C 1
ATOM 701 O O . ARG A 1 87 ? 11.221 -4.709 -4.392 1.00 90.69 87 ARG A O 1
ATOM 708 N N . LEU A 1 88 ? 9.782 -3.357 -5.476 1.00 91.44 88 LEU A N 1
ATOM 709 C CA . LEU A 1 88 ? 9.464 -2.529 -4.310 1.00 91.44 88 LEU A CA 1
ATOM 710 C C . LEU A 1 88 ? 8.728 -3.323 -3.226 1.00 91.44 88 LEU A C 1
ATOM 712 O O . LEU A 1 88 ? 9.100 -3.240 -2.060 1.00 91.44 88 LEU A O 1
ATOM 716 N N . ILE A 1 89 ? 7.756 -4.157 -3.604 1.00 92.50 89 ILE A N 1
ATOM 717 C CA . ILE A 1 89 ? 7.063 -5.067 -2.677 1.00 92.50 89 ILE A CA 1
ATOM 718 C C . ILE A 1 89 ? 8.069 -5.996 -1.986 1.00 92.50 89 ILE A C 1
ATOM 720 O O . ILE A 1 89 ? 8.067 -6.128 -0.762 1.00 92.50 89 ILE A O 1
ATOM 724 N N . SER A 1 90 ? 8.974 -6.598 -2.763 1.00 90.56 90 SER A N 1
ATOM 725 C CA . SER A 1 90 ? 10.019 -7.481 -2.230 1.00 90.56 90 SER A CA 1
ATOM 726 C C . SER A 1 90 ? 10.952 -6.742 -1.267 1.00 90.56 90 SER A C 1
ATOM 728 O O . SER A 1 90 ? 11.303 -7.276 -0.219 1.00 90.56 90 SER A O 1
ATOM 730 N N . PHE A 1 91 ? 11.318 -5.500 -1.592 1.00 89.81 91 PHE A N 1
ATOM 731 C CA . PHE A 1 91 ? 12.120 -4.641 -0.724 1.00 89.81 91 PHE A CA 1
ATOM 732 C C . PHE A 1 91 ? 11.405 -4.323 0.597 1.00 89.81 91 PHE A C 1
ATOM 734 O O . PHE A 1 91 ? 12.014 -4.440 1.656 1.00 89.81 91 PHE A O 1
ATOM 741 N N . CYS A 1 92 ? 10.111 -3.993 0.558 1.00 90.25 92 CYS A N 1
ATOM 742 C CA . CYS A 1 92 ? 9.318 -3.714 1.759 1.00 90.25 92 CYS A CA 1
ATOM 743 C C . CYS A 1 92 ? 9.238 -4.937 2.685 1.00 90.25 92 CYS A C 1
ATOM 745 O O . CYS A 1 92 ? 9.483 -4.817 3.886 1.00 90.25 92 CYS A O 1
ATOM 747 N N . ASN A 1 93 ? 8.980 -6.121 2.116 1.00 88.69 93 ASN A N 1
ATOM 748 C CA . ASN A 1 93 ? 9.002 -7.384 2.857 1.00 88.69 93 ASN A CA 1
ATOM 749 C C . ASN A 1 93 ? 10.372 -7.639 3.499 1.00 88.69 93 ASN A C 1
ATOM 751 O O . ASN A 1 93 ? 10.446 -8.007 4.669 1.00 88.69 93 ASN A O 1
ATOM 755 N N . TRP A 1 94 ? 11.460 -7.410 2.755 1.00 88.12 94 TRP A N 1
ATOM 756 C CA . TRP A 1 94 ? 12.814 -7.563 3.282 1.00 88.12 94 TRP A CA 1
ATOM 757 C C . TRP A 1 94 ? 13.089 -6.602 4.445 1.00 88.12 94 TRP A C 1
ATOM 759 O O . TRP A 1 94 ? 13.562 -7.054 5.483 1.00 88.12 94 TRP A O 1
ATOM 769 N N . CYS A 1 95 ? 12.747 -5.314 4.319 1.00 85.25 95 CYS A N 1
ATOM 770 C CA . CYS A 1 95 ? 12.945 -4.304 5.366 1.00 85.25 95 CYS A CA 1
ATOM 771 C C . CYS A 1 95 ? 12.307 -4.699 6.703 1.00 85.25 95 CYS A C 1
ATOM 773 O O . CYS A 1 95 ? 12.941 -4.565 7.752 1.00 85.25 95 CYS A O 1
ATOM 775 N N . LEU A 1 96 ? 11.073 -5.202 6.677 1.00 80.25 96 LEU A N 1
ATOM 776 C CA . LEU A 1 96 ? 10.404 -5.664 7.891 1.00 80.25 96 LEU A CA 1
ATOM 777 C C . LEU A 1 96 ? 11.014 -6.959 8.429 1.00 80.25 96 LEU A C 1
ATOM 779 O O . LEU A 1 96 ? 11.301 -7.031 9.621 1.00 80.25 96 LEU A O 1
ATOM 783 N N . ALA A 1 97 ? 11.324 -7.926 7.560 1.00 82.12 97 ALA A N 1
ATOM 784 C CA . ALA A 1 97 ? 11.949 -9.184 7.970 1.00 82.12 97 ALA A CA 1
ATOM 785 C C . ALA A 1 97 ? 13.311 -8.986 8.663 1.00 82.12 97 ALA A C 1
ATOM 787 O O . ALA A 1 97 ? 13.645 -9.726 9.584 1.00 82.12 97 ALA A O 1
ATOM 788 N N . VAL A 1 98 ? 14.096 -7.978 8.258 1.00 80.19 98 VAL A N 1
ATOM 789 C CA . VAL A 1 98 ? 15.377 -7.642 8.910 1.00 80.19 98 VAL A CA 1
ATOM 790 C C . VAL A 1 98 ? 15.234 -6.673 10.094 1.00 80.19 98 VAL A C 1
ATOM 792 O O . VAL A 1 98 ? 16.236 -6.176 10.606 1.00 80.19 98 VAL A O 1
ATOM 795 N N . GLY A 1 99 ? 14.006 -6.351 10.511 1.00 75.06 99 GLY A N 1
ATOM 796 C CA . GLY A 1 99 ? 13.731 -5.453 11.633 1.00 75.06 99 GLY A CA 1
ATOM 797 C C . GLY A 1 99 ? 14.134 -3.992 11.396 1.00 75.06 99 GLY A C 1
ATOM 798 O O . GLY A 1 99 ? 14.208 -3.221 12.354 1.00 75.06 99 GLY A O 1
ATOM 799 N N . ARG A 1 100 ? 14.367 -3.574 10.140 1.00 64.81 100 ARG A N 1
ATOM 800 C CA . ARG A 1 100 ? 14.748 -2.189 9.775 1.00 64.81 100 ARG A CA 1
ATOM 801 C C . ARG A 1 100 ? 13.640 -1.166 10.039 1.00 64.81 100 ARG A C 1
ATOM 803 O O . ARG A 1 100 ? 13.914 0.027 9.993 1.00 64.81 100 ARG A O 1
ATOM 810 N N . LEU A 1 101 ? 12.421 -1.633 10.293 1.00 64.75 101 LEU A N 1
ATOM 811 C CA . LEU A 1 101 ? 11.230 -0.830 10.581 1.00 64.75 101 LEU A CA 1
ATOM 812 C C . LEU A 1 101 ? 10.547 -1.277 11.884 1.00 64.75 101 LEU A C 1
ATOM 814 O O . LEU A 1 101 ? 9.35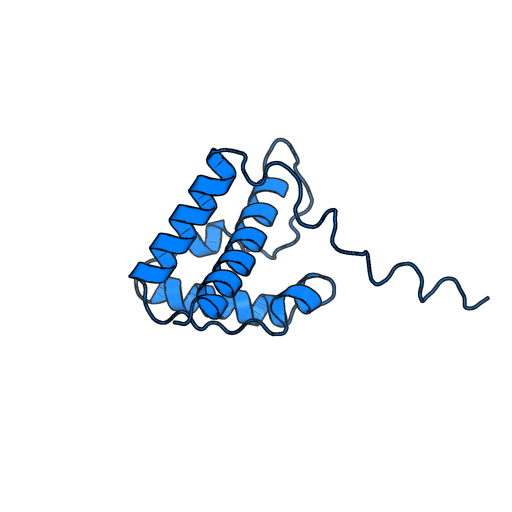8 -1.051 12.072 1.00 64.75 101 LEU A O 1
ATOM 818 N N . SER A 1 102 ? 11.290 -1.953 12.770 1.00 59.75 102 SER A N 1
ATOM 819 C CA . SER A 1 102 ? 10.775 -2.457 14.055 1.00 59.75 102 SER A CA 1
ATOM 820 C C . SER A 1 102 ? 10.371 -1.342 15.029 1.00 59.75 102 SER A C 1
ATOM 822 O O . SER A 1 102 ? 9.650 -1.592 15.990 1.00 59.75 102 SER A O 1
ATOM 824 N N . THR A 1 103 ? 10.783 -0.102 14.764 1.00 59.19 103 THR A N 1
ATOM 825 C CA . THR A 1 103 ? 10.241 1.108 15.383 1.00 59.19 103 THR A CA 1
ATOM 826 C C . THR A 1 103 ? 9.196 1.736 14.463 1.00 59.19 103 THR A C 1
ATOM 828 O O . THR A 1 103 ? 9.392 1.834 13.252 1.00 59.19 103 THR A O 1
ATOM 831 N N . ASN A 1 104 ? 8.068 2.167 15.030 1.00 54.28 104 ASN A N 1
ATOM 832 C CA . ASN A 1 104 ? 6.984 2.791 14.276 1.00 54.28 104 ASN A CA 1
ATOM 833 C C . ASN A 1 104 ? 7.478 4.110 13.630 1.00 54.28 104 ASN A C 1
ATOM 835 O O . ASN A 1 104 ? 7.713 5.078 14.351 1.00 54.28 104 ASN A O 1
ATOM 839 N N . PRO A 1 105 ? 7.608 4.223 12.293 1.00 50.53 105 PRO A N 1
ATOM 840 C CA . PRO A 1 105 ? 8.112 5.429 11.637 1.00 50.53 105 PRO A CA 1
ATOM 841 C C . PRO A 1 105 ? 7.135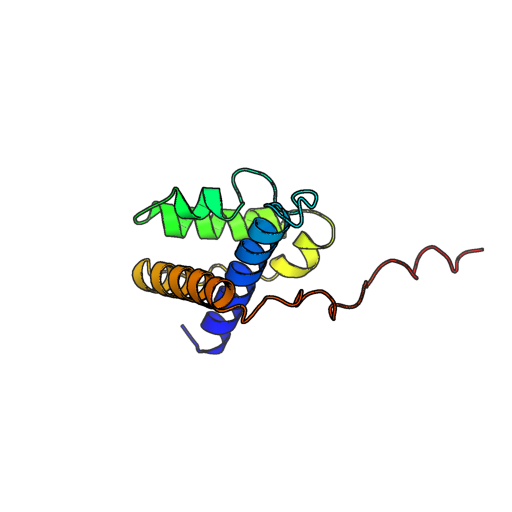 6.599 11.774 1.00 50.53 105 PRO A C 1
ATOM 843 O O . PRO A 1 105 ? 7.519 7.746 11.563 1.00 50.53 105 PRO A O 1
ATOM 846 N N . PHE A 1 106 ? 5.883 6.324 12.156 1.00 45.88 106 PHE A N 1
ATOM 847 C CA . PHE A 1 106 ? 4.869 7.338 12.426 1.00 45.88 106 PHE A CA 1
ATOM 848 C C . PHE A 1 106 ? 4.883 7.839 13.870 1.00 45.88 106 PHE A C 1
ATOM 850 O O . PHE A 1 106 ? 4.165 8.780 14.182 1.00 45.88 106 PHE A O 1
ATOM 857 N N . GLU A 1 107 ? 5.712 7.275 14.751 1.00 55.97 107 GLU A N 1
ATOM 858 C CA . GLU A 1 107 ? 5.863 7.756 16.132 1.00 55.97 107 GLU A CA 1
ATOM 859 C C . GLU A 1 107 ? 6.484 9.167 16.192 1.00 55.97 107 GLU A C 1
ATOM 861 O O . GLU A 1 107 ? 6.294 9.894 17.163 1.00 55.97 107 GLU A O 1
ATOM 866 N N . GLY A 1 108 ? 7.158 9.590 15.116 1.00 44.81 108 GLY A N 1
ATOM 867 C CA . GLY A 1 108 ? 7.625 10.963 14.908 1.00 44.81 108 GLY A CA 1
ATOM 868 C C . GLY A 1 108 ? 6.715 11.829 14.031 1.00 44.81 108 GLY A C 1
ATOM 869 O O . GLY A 1 108 ? 7.039 12.996 13.817 1.00 44.81 108 GLY A O 1
ATOM 870 N N . VAL A 1 109 ? 5.600 11.301 13.503 1.00 47.12 109 VAL A N 1
ATOM 871 C CA . VAL A 1 109 ? 4.622 12.134 12.791 1.00 47.12 109 VAL A CA 1
ATOM 872 C C . VAL A 1 109 ? 3.865 12.933 13.846 1.00 47.12 109 VAL A C 1
ATOM 874 O O . VAL A 1 109 ? 3.199 12.334 14.694 1.00 47.12 109 VAL A O 1
ATOM 877 N N . PRO A 1 110 ? 3.961 14.276 13.836 1.00 39.47 110 PRO A N 1
ATOM 878 C CA . PRO A 1 110 ? 3.238 15.096 14.790 1.00 39.47 110 PRO A CA 1
ATOM 879 C C . PRO A 1 110 ? 1.761 14.724 14.728 1.00 39.47 110 PRO A C 1
ATOM 881 O O . PRO A 1 110 ? 1.188 14.670 13.637 1.00 39.47 110 PRO A O 1
ATOM 884 N N . LYS A 1 111 ? 1.133 14.493 15.885 1.00 49.84 111 LYS A N 1
ATOM 885 C CA . LYS A 1 111 ? -0.326 14.443 15.997 1.00 49.84 111 LYS A CA 1
ATOM 886 C C . LYS A 1 111 ? -0.891 15.824 15.658 1.00 49.84 111 LYS A C 1
ATOM 888 O O . LYS A 1 111 ? -1.240 16.615 16.532 1.00 49.84 111 LYS A O 1
ATOM 893 N N . ALA A 1 112 ? -0.927 16.160 14.378 1.00 49.50 112 ALA A N 1
ATOM 894 C CA . ALA A 1 112 ? -1.539 17.371 13.877 1.00 49.50 112 ALA A CA 1
ATOM 895 C C . ALA A 1 112 ? -3.059 17.174 13.867 1.00 49.50 112 ALA A C 1
ATOM 897 O O . ALA A 1 112 ? -3.627 16.958 12.804 1.00 49.50 112 ALA A O 1
ATOM 898 N N . ASN A 1 113 ? -3.666 17.186 15.065 1.00 50.72 113 ASN A N 1
ATOM 899 C CA . ASN A 1 113 ? -5.075 17.502 15.372 1.00 50.72 113 ASN A CA 1
ATOM 900 C C . ASN A 1 113 ? -5.560 16.951 16.739 1.00 50.72 113 ASN A C 1
ATOM 902 O O . ASN A 1 113 ? -6.625 16.353 16.815 1.00 50.72 113 ASN A O 1
ATOM 906 N N . GLU A 1 114 ? -4.854 17.203 17.846 1.00 45.97 114 GLU A N 1
ATOM 907 C CA . GLU A 1 114 ? -5.465 17.098 19.197 1.00 45.97 114 GLU A CA 1
ATOM 908 C C . GLU A 1 114 ? -5.373 18.409 20.011 1.00 45.97 114 GLU A C 1
ATOM 910 O O . GLU A 1 114 ? -5.764 18.444 21.171 1.00 45.97 114 GLU A O 1
ATOM 915 N N . ALA A 1 115 ? -4.921 19.522 19.412 1.00 41.34 115 ALA A N 1
ATOM 916 C CA . ALA A 1 115 ? -4.762 20.807 20.115 1.00 41.34 115 ALA A CA 1
ATOM 917 C C . ALA A 1 115 ? -5.549 21.991 19.512 1.00 41.34 115 ALA A C 1
ATOM 919 O O . ALA A 1 115 ? -5.399 23.114 19.983 1.00 41.34 115 ALA A O 1
ATOM 920 N N . ALA A 1 116 ? -6.395 21.769 18.498 1.00 43.31 116 ALA A N 1
ATOM 921 C CA . ALA A 1 116 ? -7.191 22.843 17.885 1.00 43.31 116 ALA A CA 1
ATOM 922 C C . ALA A 1 116 ? -8.647 22.925 18.388 1.00 43.31 116 ALA A C 1
ATOM 924 O O . ALA A 1 116 ? -9.313 23.907 18.087 1.00 43.31 116 ALA A O 1
ATOM 925 N N . ASP A 1 117 ? -9.122 21.959 19.188 1.00 43.97 117 ASP A N 1
ATOM 926 C CA . ASP A 1 117 ? -10.513 21.929 19.692 1.00 43.97 117 ASP A CA 1
ATOM 927 C C . ASP A 1 117 ? -10.619 21.962 21.234 1.00 43.97 117 ASP A C 1
ATOM 929 O O . ASP A 1 117 ? -11.677 21.748 21.819 1.00 43.97 117 ASP A O 1
ATOM 933 N N . ALA A 1 118 ? -9.508 22.252 21.924 1.00 46.12 118 ALA A N 1
ATOM 934 C CA . ALA A 1 118 ? -9.466 22.407 23.386 1.00 46.12 118 ALA A CA 1
ATOM 935 C C . ALA A 1 118 ? -9.132 23.839 23.852 1.00 46.12 118 ALA A C 1
ATOM 937 O O . ALA A 1 118 ? -9.179 24.111 25.047 1.00 46.12 118 ALA A O 1
ATOM 938 N N . ALA A 1 119 ? -8.829 24.762 22.931 1.00 45.97 119 ALA A N 1
ATOM 939 C CA . ALA A 1 119 ? -8.517 26.165 23.239 1.00 45.97 119 ALA A CA 1
ATOM 940 C C . ALA A 1 119 ? -9.674 27.132 22.914 1.00 45.97 119 ALA A C 1
ATOM 942 O O . ALA A 1 119 ? -9.474 28.338 22.793 1.00 45.97 119 ALA A O 1
ATOM 943 N N . GLY A 1 120 ? -10.885 26.593 22.760 1.00 51.47 120 GLY A N 1
ATOM 944 C CA . GLY A 1 120 ? -12.130 27.345 22.652 1.00 51.47 120 GLY A CA 1
ATOM 945 C C . GLY A 1 120 ? -13.016 27.114 23.872 1.00 51.47 120 GLY A C 1
ATOM 946 O O . GLY A 1 120 ? -14.097 26.550 23.731 1.00 51.47 120 GLY A O 1
ATOM 947 N N . ARG A 1 121 ? -12.548 27.489 25.066 1.00 40.12 121 ARG A N 1
ATOM 948 C CA . ARG A 1 121 ? -13.387 27.756 26.241 1.00 40.12 121 ARG A CA 1
ATOM 949 C C . ARG A 1 121 ? -12.661 28.653 27.232 1.00 40.12 121 ARG A C 1
ATOM 951 O O . ARG A 1 121 ? -11.468 28.386 27.482 1.00 40.12 121 ARG A O 1
#

Foldseek 3Di:
DDPVLLVLLLVVLLVQVVLVVCCDPPNVDDRPQDPCLGPVVLVVDDDVRNLVSPQVSLVVLCPDDDPSVVSRVPPDSPDPDRVSVVVSNVVSVVCVVVCVCVDPPCVPVPPVPPPPPPPPD

pLDDT: mean 81.62, std 16.44, range [39.47, 96.69]